Protein AF-A0A7J3S0D8-F1 (afdb_monomer)

pLDDT: mean 74.51, std 17.27, range [39.66, 93.75]

Foldseek 3Di:
DDPPDPVNLLVQLLVQLLVLCLVDCVLQVDWDFLVVSCVVCVVVLCVRNCVSDPPDDSSVSSVSSQVVCVVVVQKPFDFDPDDDPDGTTIIGGNSVCSVPDDPVVVVVVVVVVVD

Secondary structure (DSSP, 8-state):
-----HHHHHHHHHHHHHHHHHH-THHHHS-EEHHHHHHHHHHHHHHHHTTTSTTS-HHHHHHHHHHHHHHTTSEEEE---SS-TTPPPEEEE-HHHHTTSSHHHHHHHHHTT--

Sequence (115 aa):
MAYLGKYARISTAREIVWEILRREEGWATNPFTMREFFERHRRELEASLAPLNPGASIEGTVRGALQSLNKKGLVAIIRADGAVKYSRNMYQVESALIRYTYGRAMIEAQKLHLL

Radius of gyration: 15.2 Å; Cα contacts (8 Å, |Δi|>4): 107; chains: 1; bounding box: 31×49×35 Å

Solvent-accessible surface area (backbone atoms only — not comparable to full-atom values): 6792 Å² total; per-residue (Å²): 143,86,75,76,44,78,64,51,40,53,51,50,46,26,50,54,55,47,58,57,53,65,72,41,68,63,39,43,77,38,72,41,37,68,65,60,54,40,73,76,39,43,69,61,50,50,70,66,45,45,82,68,43,76,90,56,58,63,68,59,50,52,51,53,18,50,54,52,33,34,77,67,63,47,26,48,77,47,71,64,80,85,81,54,102,74,58,66,58,28,36,30,37,38,54,84,45,65,85,71,65,63,66,66,60,55,54,52,56,51,54,69,76,75,112

Mean predicted aligned error: 9.55 Å

Structure (mmCIF, N/CA/C/O backbone):
data_AF-A0A7J3S0D8-F1
#
_entry.id   AF-A0A7J3S0D8-F1
#
loop_
_atom_site.group_PDB
_atom_site.id
_atom_site.type_symbol
_atom_site.label_atom_id
_atom_site.label_alt_id
_atom_site.label_comp_id
_atom_site.label_asym_id
_atom_site.label_entity_id
_atom_site.label_seq_id
_atom_site.pdbx_PDB_ins_code
_atom_site.Cartn_x
_atom_site.Cartn_y
_atom_site.Cartn_z
_atom_site.occupancy
_atom_site.B_iso_or_equiv
_atom_site.auth_seq_id
_atom_site.auth_comp_id
_atom_site.auth_asym_id
_atom_site.auth_atom_id
_atom_site.pdbx_PDB_model_num
ATOM 1 N N . MET A 1 1 ? 14.002 -8.846 -21.896 1.00 43.38 1 MET A N 1
ATOM 2 C CA . MET A 1 1 ? 13.011 -9.083 -20.818 1.00 43.38 1 MET A CA 1
ATOM 3 C C . MET A 1 1 ? 12.384 -7.751 -20.388 1.00 43.38 1 MET A C 1
ATOM 5 O O . MET A 1 1 ? 12.798 -7.202 -19.381 1.00 43.38 1 MET A O 1
ATOM 9 N N . ALA A 1 2 ? 11.459 -7.158 -21.159 1.00 43.91 2 ALA A N 1
ATOM 10 C CA . ALA A 1 2 ? 10.991 -5.789 -20.862 1.00 43.91 2 ALA A CA 1
ATOM 11 C C . ALA A 1 2 ? 9.530 -5.512 -21.269 1.00 43.91 2 ALA A C 1
ATOM 13 O O . ALA A 1 2 ? 9.230 -4.488 -21.867 1.00 43.91 2 ALA A O 1
ATOM 14 N N . TYR A 1 3 ? 8.605 -6.412 -20.936 1.00 45.56 3 TYR A N 1
ATOM 15 C CA . TYR A 1 3 ? 7.167 -6.124 -21.000 1.00 45.56 3 TYR A CA 1
ATOM 16 C C . TYR A 1 3 ? 6.479 -6.553 -19.700 1.00 45.56 3 TYR A C 1
ATOM 18 O O . TYR A 1 3 ? 5.521 -7.316 -19.695 1.00 45.56 3 TYR A O 1
ATOM 26 N N . LEU A 1 4 ? 6.907 -5.989 -18.568 1.00 54.12 4 LEU A N 1
ATOM 27 C CA . LEU A 1 4 ? 5.918 -5.694 -17.531 1.00 54.12 4 LEU A CA 1
ATOM 28 C C . LEU A 1 4 ? 5.075 -4.542 -18.089 1.00 54.12 4 LEU A C 1
ATOM 30 O O . LEU A 1 4 ? 5.441 -3.367 -17.976 1.00 54.12 4 LEU A O 1
ATOM 34 N N . GLY A 1 5 ? 4.004 -4.901 -18.804 1.00 69.44 5 GLY A N 1
ATOM 35 C CA . GLY A 1 5 ? 3.041 -3.955 -19.360 1.00 69.44 5 GLY A CA 1
ATOM 36 C C . GLY A 1 5 ? 2.483 -3.025 -18.277 1.00 69.44 5 GLY A C 1
ATOM 37 O O . GLY A 1 5 ? 2.604 -3.294 -17.082 1.00 69.44 5 GLY A O 1
ATOM 38 N N . LYS A 1 6 ? 1.851 -1.916 -1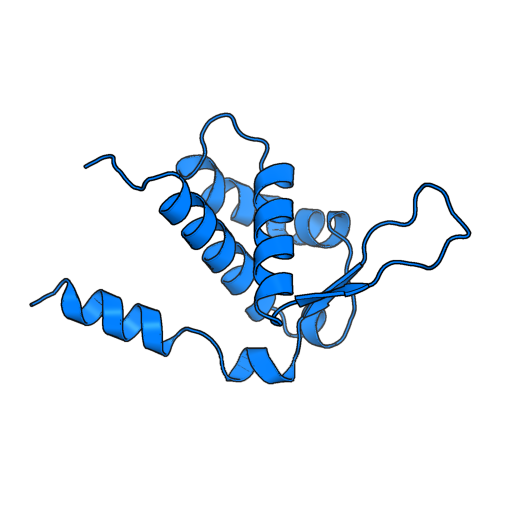8.681 1.00 68.44 6 LYS A N 1
ATOM 39 C CA . LYS A 1 6 ? 1.309 -0.884 -17.771 1.00 68.44 6 LYS A CA 1
ATOM 40 C C . LYS A 1 6 ? 0.514 -1.468 -16.590 1.00 68.44 6 LYS A C 1
ATOM 42 O O . LYS A 1 6 ? 0.664 -1.005 -15.464 1.00 68.44 6 LYS A O 1
ATOM 47 N N . TYR A 1 7 ? -0.282 -2.508 -16.839 1.00 70.31 7 TYR A N 1
ATOM 48 C CA . TYR A 1 7 ? -1.048 -3.216 -15.810 1.00 70.31 7 TYR A CA 1
ATOM 49 C C . TYR A 1 7 ? -0.167 -3.924 -14.785 1.00 70.31 7 TYR A C 1
ATOM 51 O O . TYR A 1 7 ? -0.405 -3.784 -13.590 1.00 70.31 7 TYR A O 1
ATOM 59 N N .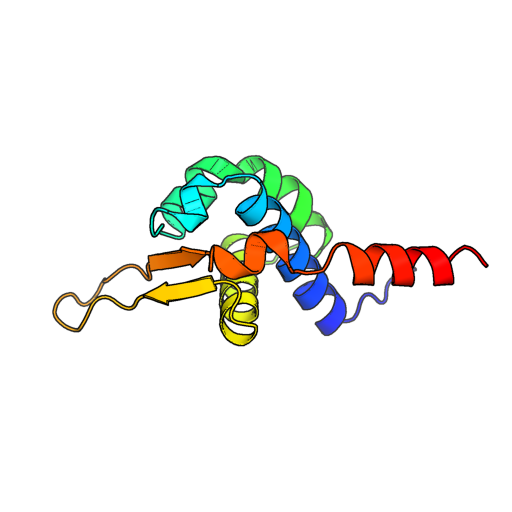 ALA A 1 8 ? 0.874 -4.620 -15.238 1.00 73.00 8 ALA A N 1
ATOM 60 C CA . ALA A 1 8 ? 1.770 -5.344 -14.354 1.00 73.00 8 ALA A CA 1
ATOM 61 C C . ALA A 1 8 ? 2.515 -4.385 -13.415 1.00 73.00 8 ALA A C 1
ATOM 63 O O . ALA A 1 8 ? 2.584 -4.650 -12.225 1.00 73.00 8 ALA A O 1
ATOM 64 N N . ARG A 1 9 ? 2.941 -3.206 -13.895 1.00 78.12 9 ARG A N 1
ATOM 65 C CA . ARG A 1 9 ? 3.562 -2.170 -13.042 1.00 78.12 9 ARG A CA 1
ATOM 66 C C . ARG A 1 9 ? 2.615 -1.646 -11.963 1.00 78.12 9 ARG A C 1
ATOM 68 O O . ARG A 1 9 ? 3.019 -1.496 -10.816 1.00 78.12 9 ARG A O 1
ATOM 75 N N . ILE A 1 10 ? 1.354 -1.385 -12.321 1.00 77.56 10 ILE A N 1
ATOM 76 C CA . ILE A 1 10 ? 0.329 -0.929 -11.367 1.00 77.56 10 ILE A CA 1
ATOM 77 C C . ILE A 1 10 ? 0.047 -2.017 -10.325 1.00 77.56 10 ILE A C 1
ATOM 79 O O . ILE A 1 10 ? -0.069 -1.714 -9.139 1.00 77.56 10 ILE A O 1
ATOM 83 N N . SER A 1 11 ? -0.045 -3.278 -10.754 1.00 80.75 11 SER A N 1
ATOM 84 C CA . SER A 1 11 ? -0.207 -4.419 -9.853 1.00 80.75 11 SER A CA 1
ATOM 85 C C . SER A 1 11 ? 0.990 -4.567 -8.919 1.00 80.75 11 SER A C 1
ATOM 87 O O . SER A 1 11 ? 0.788 -4.601 -7.715 1.00 80.75 11 SER A O 1
ATOM 89 N N . THR A 1 12 ? 2.223 -4.555 -9.427 1.00 83.56 12 THR A N 1
ATOM 90 C CA . THR A 1 12 ? 3.431 -4.674 -8.598 1.00 83.56 12 THR A CA 1
ATOM 91 C C . THR A 1 12 ? 3.565 -3.519 -7.606 1.00 83.56 12 THR A C 1
ATOM 93 O O . THR A 1 12 ? 3.852 -3.756 -6.438 1.00 83.56 12 THR A O 1
ATOM 96 N N . ALA A 1 13 ? 3.295 -2.277 -8.022 1.00 86.94 13 ALA A N 1
ATOM 97 C CA . ALA A 1 13 ? 3.309 -1.132 -7.112 1.00 86.94 13 ALA A CA 1
ATOM 98 C C . ALA A 1 13 ? 2.264 -1.269 -5.992 1.00 86.94 13 ALA A C 1
ATOM 100 O O . ALA A 1 13 ? 2.553 -0.947 -4.842 1.00 86.94 13 ALA A O 1
ATOM 101 N N . ARG A 1 14 ? 1.064 -1.778 -6.310 1.00 89.00 1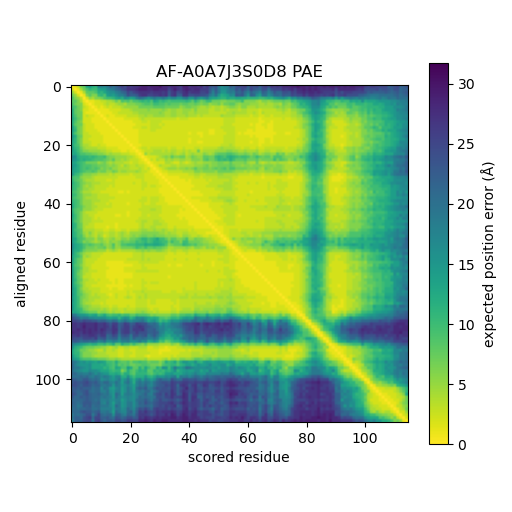4 ARG A N 1
ATOM 102 C CA . ARG A 1 14 ? 0.040 -2.098 -5.307 1.00 89.00 14 ARG A CA 1
ATOM 103 C C . ARG A 1 14 ? 0.547 -3.128 -4.303 1.00 89.00 14 ARG A C 1
ATOM 105 O O . ARG A 1 14 ? 0.393 -2.898 -3.108 1.00 89.00 14 ARG A O 1
ATOM 112 N N . GLU A 1 15 ? 1.122 -4.230 -4.783 1.00 85.25 15 GLU A N 1
ATOM 113 C CA . GLU A 1 15 ? 1.629 -5.290 -3.905 1.00 85.25 15 GLU A CA 1
ATOM 114 C C . GLU A 1 15 ? 2.734 -4.758 -2.985 1.00 85.25 15 GLU A C 1
ATOM 116 O O . GLU A 1 15 ? 2.659 -4.952 -1.782 1.00 85.25 15 GLU A O 1
ATOM 121 N N . ILE A 1 16 ? 3.703 -3.997 -3.503 1.00 88.38 16 ILE A N 1
ATOM 122 C CA . ILE A 1 16 ? 4.772 -3.405 -2.679 1.00 88.38 16 ILE A CA 1
ATOM 123 C C . ILE A 1 16 ? 4.202 -2.497 -1.587 1.00 88.38 16 ILE A C 1
ATOM 125 O O . ILE A 1 16 ? 4.588 -2.601 -0.427 1.00 88.38 16 ILE A O 1
ATOM 129 N N . VAL A 1 17 ? 3.272 -1.606 -1.942 1.00 89.94 17 VAL A N 1
ATOM 130 C CA . VAL A 1 17 ? 2.658 -0.700 -0.960 1.00 89.94 17 VAL A CA 1
ATOM 131 C C . VAL A 1 17 ? 1.878 -1.487 0.093 1.00 89.94 17 VAL A C 1
ATOM 133 O O . VAL A 1 17 ? 1.955 -1.156 1.273 1.00 89.94 17 VAL A O 1
ATOM 136 N N . TRP A 1 18 ? 1.175 -2.549 -0.303 1.00 88.69 18 TRP A N 1
ATOM 137 C CA . TRP A 1 18 ? 0.486 -3.434 0.635 1.00 88.69 18 TRP A CA 1
ATOM 138 C C . TRP A 1 18 ? 1.445 -4.148 1.584 1.00 88.69 18 TRP A C 1
ATOM 140 O O . TRP A 1 18 ? 1.206 -4.182 2.788 1.00 88.69 18 TRP A O 1
ATOM 150 N N . GLU A 1 19 ? 2.548 -4.672 1.055 1.00 86.38 19 GLU A N 1
ATOM 151 C CA . GLU A 1 19 ? 3.584 -5.351 1.828 1.00 86.38 19 GLU A CA 1
ATOM 152 C C . GLU A 1 19 ? 4.193 -4.447 2.901 1.00 86.38 19 GLU A C 1
ATOM 154 O O . GLU A 1 19 ? 4.460 -4.907 4.007 1.00 86.38 19 GLU A O 1
ATOM 159 N N . ILE A 1 20 ? 4.376 -3.162 2.605 1.00 89.44 20 ILE A N 1
ATOM 160 C CA . ILE A 1 20 ? 4.867 -2.189 3.583 1.00 89.44 20 ILE A CA 1
ATOM 161 C C . ILE A 1 20 ? 3.790 -1.909 4.639 1.00 89.44 20 ILE A C 1
ATOM 163 O O . ILE A 1 20 ? 4.062 -2.004 5.834 1.00 89.44 20 ILE A O 1
ATOM 167 N N . LEU A 1 21 ? 2.550 -1.635 4.216 1.00 88.44 21 LEU A N 1
ATOM 168 C CA . LEU A 1 21 ? 1.438 -1.347 5.128 1.00 88.44 21 LEU A CA 1
ATOM 169 C C . LEU A 1 21 ? 1.143 -2.504 6.089 1.00 88.44 21 LEU A C 1
ATOM 171 O O . LEU A 1 21 ? 0.885 -2.276 7.265 1.00 88.44 21 LEU A O 1
ATOM 175 N N . ARG A 1 22 ? 1.194 -3.755 5.624 1.00 82.38 22 ARG A N 1
ATOM 176 C CA . ARG A 1 22 ? 0.844 -4.915 6.459 1.00 82.38 22 ARG A CA 1
ATOM 177 C C . ARG A 1 22 ? 1.902 -5.273 7.506 1.00 82.38 22 ARG A C 1
ATOM 179 O O . ARG A 1 22 ? 1.598 -6.046 8.408 1.00 82.38 22 ARG A O 1
ATOM 186 N N . ARG A 1 23 ? 3.144 -4.794 7.362 1.00 83.19 23 ARG A N 1
ATOM 187 C CA . ARG A 1 23 ? 4.231 -5.065 8.325 1.00 83.19 23 ARG A CA 1
ATOM 188 C C . ARG A 1 23 ? 4.052 -4.292 9.626 1.00 83.19 23 ARG A C 1
ATOM 190 O O . ARG A 1 23 ? 4.546 -4.729 10.659 1.00 83.19 23 ARG A O 1
ATOM 197 N N . GLU A 1 24 ? 3.351 -3.165 9.575 1.00 81.31 24 GLU A N 1
ATOM 198 C CA . GLU A 1 24 ? 3.073 -2.334 10.738 1.00 81.31 24 GLU A CA 1
ATOM 199 C C . GLU A 1 24 ? 1.603 -2.470 11.147 1.00 81.31 24 GLU A C 1
ATOM 201 O O . GLU A 1 24 ? 0.708 -1.873 10.548 1.00 81.31 24 GLU A O 1
ATOM 206 N N . GLU A 1 25 ? 1.347 -3.205 12.233 1.00 70.12 25 GLU A N 1
ATOM 207 C CA . GLU A 1 25 ? -0.005 -3.355 12.799 1.00 70.12 25 GLU A CA 1
ATOM 208 C C . GLU A 1 25 ? -0.635 -2.009 13.212 1.00 70.12 25 GLU A C 1
ATOM 210 O O . GLU A 1 25 ? -1.859 -1.879 13.301 1.00 70.12 25 GLU A O 1
ATOM 215 N N . GLY A 1 26 ? 0.191 -0.975 13.414 1.00 79.25 26 GLY A N 1
ATOM 216 C CA . GLY A 1 26 ? -0.252 0.377 13.748 1.00 79.25 26 GLY A CA 1
ATOM 217 C C . GLY A 1 26 ? -1.203 0.991 12.715 1.00 79.25 26 GLY A C 1
ATOM 218 O O . GLY A 1 26 ? -2.113 1.724 13.099 1.00 79.25 26 GLY A O 1
ATOM 219 N N . TRP A 1 27 ? -1.063 0.651 11.428 1.00 83.50 27 TRP A N 1
ATOM 220 C CA . TRP A 1 27 ? -1.943 1.161 10.363 1.00 83.50 27 TRP A CA 1
ATOM 221 C C . TRP A 1 27 ? -3.331 0.509 10.345 1.00 83.50 27 TRP A C 1
ATOM 223 O O . TRP A 1 27 ? -4.275 1.054 9.770 1.00 83.50 27 TRP A O 1
ATOM 233 N N . ALA A 1 28 ? -3.453 -0.667 10.962 1.00 76.50 28 ALA A N 1
ATOM 234 C CA . ALA A 1 28 ? -4.709 -1.397 11.114 1.00 76.50 28 ALA A CA 1
ATOM 235 C C . ALA A 1 28 ? -5.593 -0.791 12.211 1.00 76.50 28 ALA A C 1
ATOM 237 O O . ALA A 1 28 ? -6.817 -0.901 12.186 1.00 76.50 28 ALA A O 1
ATOM 238 N N . THR A 1 29 ? -4.943 -0.182 13.201 1.00 78.25 29 THR A N 1
ATOM 239 C CA . THR A 1 29 ? -5.579 0.367 14.399 1.00 78.25 29 THR A CA 1
ATOM 240 C C . THR A 1 29 ? -5.774 1.876 14.312 1.00 78.25 29 THR A C 1
ATOM 242 O O . THR A 1 29 ? -6.724 2.388 14.895 1.00 78.25 29 THR A O 1
ATOM 245 N N . ASN A 1 30 ? -4.932 2.584 13.552 1.00 83.81 30 ASN A N 1
ATOM 246 C CA . ASN A 1 30 ? -4.989 4.034 13.415 1.00 83.81 30 ASN A CA 1
ATOM 247 C C . ASN A 1 30 ? -5.048 4.450 11.939 1.00 83.81 30 ASN A C 1
ATOM 249 O O . ASN A 1 30 ? -4.182 4.047 11.155 1.00 83.81 30 ASN A O 1
ATOM 253 N N . PRO A 1 31 ? -6.017 5.298 11.552 1.00 87.31 31 PRO A N 1
ATOM 254 C CA . PRO A 1 31 ? -5.997 5.943 10.252 1.00 87.31 31 PRO A CA 1
ATOM 255 C C . PRO A 1 31 ? -4.746 6.809 10.070 1.00 87.31 31 PRO A C 1
ATOM 257 O O . PRO A 1 31 ? -4.250 7.418 11.015 1.00 87.31 31 PRO A O 1
ATOM 260 N N . PHE A 1 32 ? -4.270 6.909 8.835 1.00 89.25 32 PHE A N 1
ATOM 261 C CA . PHE A 1 32 ? -3.049 7.618 8.478 1.00 89.25 32 PHE A CA 1
ATOM 262 C C . PHE A 1 32 ? -3.209 8.467 7.228 1.00 89.25 32 PHE A C 1
ATOM 264 O O . PHE A 1 32 ? -4.083 8.252 6.394 1.00 89.25 32 PHE A O 1
ATOM 271 N N . THR A 1 33 ? -2.330 9.441 7.061 1.00 90.06 33 THR A N 1
ATOM 272 C CA . THR A 1 33 ? -2.249 10.285 5.871 1.00 90.06 33 THR A CA 1
ATOM 273 C C . THR A 1 33 ? -1.134 9.818 4.939 1.00 90.06 33 THR A C 1
ATOM 275 O O . THR A 1 33 ? -0.147 9.221 5.367 1.00 90.06 33 THR A O 1
ATOM 278 N N . MET A 1 34 ? -1.221 10.182 3.651 1.00 88.50 34 MET A N 1
ATOM 279 C CA . MET A 1 34 ? -0.109 9.992 2.699 1.00 88.50 34 MET A CA 1
ATOM 280 C C . MET A 1 34 ? 1.218 10.521 3.250 1.00 88.50 34 MET A C 1
ATOM 282 O O . MET A 1 34 ? 2.255 9.899 3.056 1.00 88.50 34 MET A O 1
ATOM 286 N N . ARG A 1 35 ? 1.181 11.684 3.915 1.00 88.94 35 ARG A N 1
ATOM 287 C CA . ARG A 1 35 ? 2.378 12.336 4.449 1.00 88.94 35 ARG A CA 1
ATOM 288 C C . ARG A 1 35 ? 3.049 11.460 5.498 1.00 88.94 35 ARG A C 1
ATOM 290 O O . ARG A 1 35 ? 4.245 11.249 5.393 1.00 88.94 35 ARG A O 1
ATOM 297 N N . GLU A 1 36 ? 2.287 10.948 6.461 1.00 90.56 36 GLU A N 1
ATOM 298 C CA . GLU A 1 36 ? 2.815 10.080 7.524 1.00 90.56 36 GLU A CA 1
ATOM 299 C C . GLU A 1 36 ? 3.371 8.775 6.956 1.00 90.56 36 GLU A C 1
ATOM 301 O O . GLU A 1 36 ? 4.449 8.342 7.355 1.00 90.56 36 GLU A O 1
ATOM 306 N N . PHE A 1 37 ? 2.682 8.187 5.974 1.00 91.19 37 PHE A N 1
ATOM 307 C CA . PHE A 1 37 ? 3.171 6.988 5.298 1.00 91.19 37 PHE A CA 1
ATOM 308 C C . PHE A 1 37 ? 4.510 7.239 4.591 1.00 91.19 37 PHE A C 1
ATOM 310 O O . PHE A 1 37 ? 5.457 6.469 4.746 1.00 91.19 37 PHE A O 1
ATOM 317 N N . PHE A 1 38 ? 4.624 8.353 3.862 1.00 90.44 38 PHE A N 1
ATOM 318 C CA . PHE A 1 38 ? 5.881 8.747 3.232 1.00 90.44 38 PHE A CA 1
ATOM 319 C C . PHE A 1 38 ? 6.961 9.067 4.260 1.00 90.44 38 PHE A C 1
ATOM 321 O O . PHE A 1 38 ? 8.081 8.608 4.103 1.00 90.44 38 PHE A O 1
ATOM 328 N N . GLU A 1 39 ? 6.656 9.814 5.313 1.00 91.69 39 GLU A N 1
ATOM 329 C CA . GLU A 1 39 ? 7.627 10.184 6.344 1.00 91.69 39 GLU A CA 1
ATOM 330 C C . GLU A 1 39 ? 8.289 8.953 6.977 1.00 91.69 39 GLU A C 1
ATOM 332 O O . GLU A 1 39 ? 9.504 8.948 7.174 1.00 91.69 39 GLU A O 1
ATOM 337 N N . ARG A 1 40 ? 7.523 7.876 7.188 1.00 91.44 40 ARG A N 1
ATOM 338 C CA . ARG A 1 40 ? 8.043 6.613 7.728 1.00 91.44 40 ARG A CA 1
ATOM 339 C C . ARG A 1 40 ? 8.752 5.738 6.694 1.00 91.44 40 ARG A C 1
ATOM 341 O O . ARG A 1 40 ? 9.804 5.182 6.993 1.00 91.44 40 ARG A O 1
ATOM 348 N N . HIS A 1 41 ? 8.216 5.632 5.477 1.00 93.75 41 HIS A N 1
ATOM 349 C CA . HIS A 1 41 ? 8.657 4.623 4.501 1.00 93.75 41 HIS A CA 1
ATOM 350 C C . HIS A 1 41 ? 9.331 5.185 3.250 1.00 93.75 41 HIS A C 1
ATOM 352 O O . HIS A 1 41 ? 9.566 4.443 2.297 1.00 93.75 41 HIS A O 1
ATOM 358 N N . ARG A 1 42 ? 9.671 6.479 3.219 1.00 90.75 42 ARG A N 1
ATOM 359 C CA . ARG A 1 42 ? 10.196 7.158 2.022 1.00 90.75 42 ARG A CA 1
ATOM 360 C C . ARG A 1 42 ? 11.320 6.392 1.338 1.00 90.75 42 ARG A C 1
ATOM 362 O O . ARG A 1 42 ? 11.237 6.151 0.140 1.00 90.75 42 ARG A O 1
ATOM 369 N N . ARG A 1 43 ? 12.347 6.003 2.100 1.00 91.06 43 ARG A N 1
ATOM 370 C CA . ARG A 1 43 ? 13.536 5.325 1.560 1.00 91.06 43 ARG A CA 1
ATOM 371 C C . ARG A 1 43 ? 13.196 3.963 0.954 1.00 91.06 43 ARG A C 1
ATOM 373 O O . ARG A 1 43 ? 13.696 3.631 -0.114 1.00 91.06 43 ARG A O 1
ATOM 380 N N . GLU A 1 44 ? 12.331 3.191 1.610 1.00 91.56 44 GLU A N 1
ATOM 381 C CA . GLU A 1 44 ? 11.910 1.870 1.128 1.00 91.56 44 GLU A CA 1
ATOM 382 C C . GLU A 1 44 ? 11.011 1.981 -0.113 1.00 91.56 44 GLU A C 1
ATOM 384 O O . GLU A 1 44 ? 11.190 1.237 -1.081 1.00 91.56 44 GLU A O 1
ATOM 389 N N . LEU A 1 45 ? 10.091 2.952 -0.119 1.00 90.44 45 LEU A N 1
ATOM 390 C CA . LEU A 1 45 ? 9.237 3.266 -1.264 1.00 90.44 45 LEU A CA 1
ATOM 391 C C . LEU A 1 45 ? 10.067 3.724 -2.468 1.00 90.44 45 LEU A C 1
ATOM 393 O O . LEU A 1 45 ? 9.830 3.257 -3.578 1.00 90.44 45 LEU A O 1
ATOM 397 N N . GLU A 1 46 ? 11.050 4.601 -2.258 1.00 90.19 46 GLU A N 1
ATOM 398 C CA . GLU A 1 46 ? 11.979 5.056 -3.297 1.00 90.19 46 GLU A CA 1
ATOM 399 C C . GLU A 1 46 ? 12.771 3.886 -3.886 1.00 90.19 46 GLU A C 1
ATOM 401 O O . GLU A 1 46 ? 12.747 3.693 -5.102 1.00 90.19 46 GLU A O 1
ATOM 406 N N . ALA A 1 47 ? 13.387 3.052 -3.045 1.00 88.38 47 ALA A N 1
ATOM 407 C CA . ALA A 1 47 ? 14.162 1.899 -3.501 1.00 88.38 47 ALA A CA 1
ATOM 408 C C . ALA A 1 47 ? 13.314 0.872 -4.275 1.00 88.38 47 ALA A C 1
ATOM 410 O O . ALA A 1 47 ? 13.767 0.325 -5.280 1.00 88.38 47 ALA A O 1
ATOM 411 N N . SER A 1 48 ? 12.078 0.626 -3.832 1.00 86.69 48 SER A N 1
ATOM 412 C CA . SER A 1 48 ? 11.228 -0.437 -4.387 1.00 86.69 48 SER A CA 1
ATOM 413 C C . SER A 1 48 ? 10.417 0.006 -5.609 1.00 86.69 48 SER A C 1
ATOM 415 O O . SER A 1 48 ? 10.155 -0.798 -6.503 1.00 86.69 48 SER A O 1
ATOM 417 N N . LEU A 1 49 ? 9.996 1.276 -5.666 1.00 87.06 49 LEU A N 1
ATOM 418 C CA . LEU A 1 49 ? 9.108 1.784 -6.720 1.00 87.06 49 LEU A CA 1
ATOM 419 C C . LEU A 1 49 ? 9.852 2.501 -7.851 1.00 87.06 49 LEU A C 1
ATOM 421 O O . LEU A 1 49 ? 9.360 2.481 -8.982 1.00 87.06 49 LEU A O 1
ATOM 425 N N . ALA A 1 50 ? 11.025 3.097 -7.598 1.00 84.69 50 ALA A N 1
ATOM 426 C CA . ALA A 1 50 ? 11.794 3.780 -8.644 1.00 84.69 50 ALA A CA 1
ATOM 427 C C . ALA A 1 50 ? 12.136 2.876 -9.851 1.00 84.69 50 ALA A C 1
ATOM 429 O O . ALA A 1 50 ? 11.975 3.341 -10.982 1.00 84.69 50 ALA A O 1
ATOM 430 N N . PRO A 1 51 ? 12.506 1.586 -9.677 1.00 83.69 51 PRO A N 1
ATOM 431 C CA . PRO A 1 51 ? 12.766 0.692 -10.809 1.00 83.69 51 PRO A CA 1
ATOM 432 C C . PRO A 1 51 ? 11.520 0.373 -11.647 1.00 83.69 51 PRO A C 1
ATOM 434 O O . PRO A 1 51 ? 11.629 0.061 -12.832 1.00 83.69 51 PRO A O 1
ATOM 437 N N . LEU A 1 52 ? 10.324 0.435 -11.050 1.00 77.88 52 LEU A N 1
ATOM 438 C CA . LEU A 1 52 ? 9.074 0.059 -11.717 1.00 77.88 52 LEU A CA 1
ATOM 439 C C . LEU A 1 52 ? 8.541 1.151 -12.638 1.00 77.88 52 LEU A C 1
ATOM 441 O O . LEU A 1 52 ? 7.851 0.848 -13.614 1.00 77.88 52 LEU A O 1
ATOM 445 N N . ASN A 1 53 ? 8.805 2.415 -12.311 1.00 75.56 53 ASN A N 1
ATOM 446 C CA . ASN A 1 53 ? 8.268 3.543 -13.058 1.00 75.56 53 ASN A CA 1
ATOM 447 C C . ASN A 1 53 ? 9.275 4.705 -13.125 1.00 75.56 53 ASN A C 1
ATOM 449 O O . ASN A 1 53 ? 9.061 5.749 -12.500 1.00 75.56 53 ASN A O 1
ATOM 453 N N . PRO A 1 54 ? 10.386 4.532 -13.868 1.00 73.38 54 PRO A N 1
ATOM 454 C CA . PRO A 1 54 ? 11.406 5.564 -13.998 1.00 73.38 54 PRO A CA 1
ATOM 455 C C . PRO A 1 54 ? 10.799 6.845 -14.590 1.00 73.38 54 PRO A C 1
ATOM 457 O O . PRO A 1 54 ? 10.166 6.816 -15.644 1.00 73.38 54 PRO A O 1
ATOM 460 N N . GLY A 1 55 ? 10.963 7.966 -13.883 1.00 75.50 55 GLY A N 1
ATOM 461 C CA . GLY A 1 55 ? 10.445 9.285 -14.273 1.00 75.50 55 GLY A CA 1
ATOM 462 C C . GLY A 1 55 ? 9.034 9.622 -13.771 1.00 75.50 55 GLY A C 1
ATOM 463 O O . GLY A 1 55 ? 8.611 10.769 -13.892 1.00 75.50 55 GLY A O 1
ATOM 464 N N . ALA A 1 56 ? 8.305 8.675 -13.173 1.00 78.75 56 ALA A N 1
ATOM 465 C CA . AL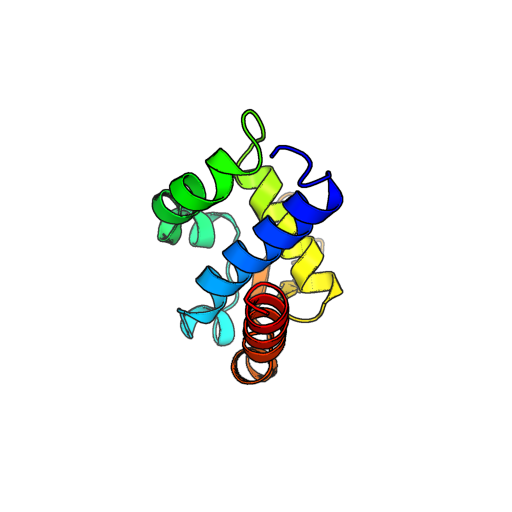A A 1 56 ? 7.028 8.972 -12.531 1.00 78.75 56 ALA A CA 1
ATOM 466 C C . ALA A 1 56 ? 7.223 9.458 -11.088 1.00 78.75 56 ALA A C 1
ATOM 468 O O . ALA A 1 56 ? 8.122 9.011 -10.376 1.00 78.75 56 ALA A O 1
ATOM 469 N N . SER A 1 57 ? 6.325 10.328 -10.619 1.00 89.19 57 SER A N 1
ATOM 470 C CA . SER A 1 57 ? 6.277 10.686 -9.199 1.00 89.19 57 SER A CA 1
ATOM 471 C C . SER A 1 57 ? 5.969 9.446 -8.353 1.00 89.19 57 SER A C 1
ATOM 473 O O . SER A 1 57 ? 4.961 8.760 -8.566 1.00 89.19 57 SER A O 1
ATOM 475 N N . ILE A 1 58 ? 6.823 9.174 -7.363 1.00 88.69 58 ILE A N 1
ATOM 476 C CA . ILE A 1 58 ? 6.616 8.091 -6.393 1.00 88.69 58 ILE A CA 1
ATOM 477 C C . ILE A 1 58 ? 5.335 8.350 -5.602 1.00 88.69 58 ILE A C 1
ATOM 479 O O . ILE A 1 58 ? 4.549 7.429 -5.403 1.00 88.69 58 ILE A O 1
ATOM 483 N N . GLU A 1 59 ? 5.053 9.606 -5.245 1.00 89.75 59 GLU A N 1
ATOM 484 C CA . GLU A 1 59 ? 3.795 9.977 -4.590 1.00 89.75 59 GLU A CA 1
ATOM 485 C C . GLU A 1 59 ? 2.581 9.621 -5.454 1.00 89.75 59 GLU A C 1
ATOM 487 O O . GLU A 1 59 ? 1.615 9.038 -4.961 1.00 89.75 59 GLU A O 1
ATOM 492 N N . GLY A 1 60 ? 2.649 9.899 -6.760 1.00 88.00 60 GLY A N 1
ATOM 493 C CA . GLY A 1 60 ? 1.605 9.506 -7.707 1.00 88.00 60 GLY A CA 1
ATOM 494 C C . GLY A 1 60 ? 1.430 7.987 -7.789 1.00 88.00 60 GLY A C 1
ATOM 495 O O . GLY A 1 60 ? 0.303 7.491 -7.801 1.00 88.00 60 GLY A O 1
ATOM 496 N N . THR A 1 61 ? 2.539 7.246 -7.776 1.00 89.81 61 THR A N 1
ATOM 497 C CA . THR A 1 61 ? 2.541 5.775 -7.807 1.00 89.81 61 THR A CA 1
ATOM 498 C C . THR A 1 61 ? 1.914 5.186 -6.541 1.00 89.81 61 THR A C 1
ATOM 500 O O . THR A 1 61 ? 1.018 4.347 -6.637 1.00 89.81 61 THR A O 1
ATOM 503 N N . VAL A 1 62 ? 2.302 5.674 -5.360 1.00 91.81 62 VAL A N 1
ATOM 504 C CA . VAL A 1 62 ? 1.740 5.245 -4.069 1.00 91.81 62 VAL A CA 1
ATOM 505 C C . VAL A 1 62 ? 0.261 5.607 -3.961 1.00 91.81 62 VAL A C 1
ATOM 507 O O . VAL A 1 62 ? -0.550 4.789 -3.533 1.00 91.81 62 VAL A O 1
ATOM 510 N N . ARG A 1 63 ? -0.133 6.801 -4.414 1.00 91.38 63 ARG A N 1
ATOM 511 C CA . ARG A 1 63 ? -1.542 7.212 -4.453 1.00 91.38 63 ARG A CA 1
ATOM 512 C C . ARG A 1 63 ? -2.374 6.280 -5.336 1.00 91.38 63 ARG A C 1
ATOM 514 O O . ARG A 1 63 ? -3.451 5.852 -4.927 1.00 91.38 63 ARG A O 1
ATOM 521 N N . GLY A 1 64 ? -1.875 5.941 -6.525 1.00 88.94 64 GLY A N 1
ATOM 522 C CA . GLY A 1 64 ? -2.522 4.976 -7.415 1.00 88.94 64 GLY A CA 1
ATOM 523 C C . GLY A 1 64 ? -2.620 3.579 -6.794 1.00 88.94 64 GLY A C 1
ATOM 524 O O . GLY A 1 64 ? -3.661 2.928 -6.899 1.00 88.94 64 GLY A O 1
ATOM 525 N N . ALA A 1 65 ? -1.575 3.144 -6.088 1.00 89.88 65 ALA A N 1
ATOM 526 C CA . ALA A 1 65 ? -1.568 1.892 -5.339 1.00 89.88 65 ALA A CA 1
ATOM 527 C C . ALA A 1 65 ? -2.634 1.879 -4.231 1.00 89.88 65 ALA A C 1
ATOM 529 O O . ALA A 1 65 ? -3.445 0.958 -4.198 1.00 89.88 65 ALA A O 1
ATOM 530 N N . LEU A 1 66 ? -2.720 2.918 -3.397 1.00 90.06 66 LEU A N 1
ATOM 531 C CA . LEU A 1 66 ? -3.727 3.030 -2.331 1.00 90.06 66 LEU A CA 1
ATOM 532 C C . LEU A 1 66 ? -5.159 3.074 -2.871 1.00 90.06 66 LEU A C 1
ATOM 534 O O . LEU A 1 66 ? -6.044 2.416 -2.333 1.00 90.06 66 LEU A O 1
ATOM 538 N N . GLN A 1 67 ? -5.397 3.780 -3.980 1.00 89.38 67 GLN A N 1
ATOM 539 C CA . GLN A 1 67 ? -6.694 3.734 -4.665 1.00 89.38 67 GLN A CA 1
ATOM 540 C C . GLN A 1 67 ? -7.030 2.319 -5.157 1.00 89.38 67 GLN A C 1
ATOM 542 O O . GLN A 1 67 ? -8.185 1.897 -5.097 1.00 89.38 67 GLN A O 1
ATOM 547 N N . SER A 1 68 ? -6.029 1.583 -5.645 1.00 87.44 68 SER A N 1
ATOM 548 C CA . SER A 1 68 ? -6.175 0.189 -6.066 1.00 87.44 68 SER A CA 1
ATOM 549 C C . SER A 1 68 ? -6.470 -0.736 -4.878 1.00 87.44 68 SER A C 1
ATOM 551 O O . SER A 1 68 ? -7.348 -1.588 -4.985 1.00 87.44 68 SER A O 1
ATOM 553 N N . LEU A 1 69 ? -5.810 -0.531 -3.732 1.00 86.56 69 LEU A N 1
ATOM 554 C CA . LEU A 1 69 ? -6.076 -1.253 -2.480 1.00 86.56 69 LEU A CA 1
ATOM 555 C C . LEU A 1 69 ? -7.481 -0.974 -1.943 1.00 86.56 69 LEU A C 1
ATOM 557 O O . LEU A 1 69 ? -8.170 -1.907 -1.543 1.00 86.56 69 LEU A O 1
ATOM 561 N N . ASN A 1 70 ? -7.951 0.270 -2.033 1.00 87.81 70 ASN A N 1
ATOM 562 C CA . ASN A 1 70 ? -9.319 0.628 -1.667 1.00 87.81 70 ASN A CA 1
ATOM 563 C C . ASN A 1 70 ? -10.368 -0.048 -2.548 1.00 87.81 70 ASN A C 1
ATOM 565 O O . ASN A 1 70 ? -11.342 -0.592 -2.044 1.00 87.81 70 ASN A O 1
ATOM 569 N N . LYS A 1 71 ? -10.133 -0.138 -3.862 1.00 83.50 71 LYS A N 1
ATOM 570 C CA . LYS A 1 71 ? -10.995 -0.938 -4.754 1.00 83.50 71 LYS A CA 1
ATOM 571 C C . LYS A 1 71 ? -10.996 -2.434 -4.414 1.00 83.50 71 LYS A C 1
ATOM 573 O O . LYS A 1 71 ? -11.913 -3.140 -4.817 1.00 83.50 71 LYS A O 1
ATOM 578 N N . LYS A 1 72 ? -9.958 -2.924 -3.732 1.00 81.94 72 LYS A N 1
ATOM 579 C CA . LYS A 1 72 ? -9.837 -4.309 -3.255 1.00 81.94 72 LYS A CA 1
ATOM 580 C C . LYS A 1 72 ? -10.336 -4.497 -1.820 1.00 81.94 72 LYS A C 1
ATOM 582 O O . LYS A 1 72 ? -10.287 -5.618 -1.333 1.00 81.94 72 LYS A O 1
ATOM 587 N N . GLY A 1 73 ? -10.805 -3.431 -1.170 1.00 81.12 73 GLY A N 1
ATOM 588 C CA . GLY A 1 73 ? -11.261 -3.461 0.216 1.00 81.12 73 GLY A CA 1
ATOM 589 C C . GLY A 1 73 ? -10.142 -3.640 1.239 1.00 81.12 73 GLY A C 1
ATOM 590 O O . GLY A 1 73 ? -10.444 -3.942 2.375 1.00 81.12 73 GLY A O 1
ATOM 591 N N . LEU A 1 74 ? -8.865 -3.485 0.868 1.00 84.19 74 LEU A N 1
ATOM 592 C CA . LEU A 1 74 ? -7.729 -3.665 1.789 1.00 84.19 74 LEU A CA 1
ATOM 593 C C . LEU A 1 74 ? -7.402 -2.408 2.596 1.00 84.19 74 LEU A C 1
ATOM 595 O O . LEU A 1 74 ? -6.800 -2.476 3.665 1.00 84.19 74 LEU A O 1
ATOM 599 N N . VAL A 1 75 ? -7.777 -1.255 2.053 1.00 86.69 75 VAL A N 1
ATOM 600 C CA . VAL A 1 75 ? -7.576 0.051 2.670 1.00 86.69 75 VAL A CA 1
ATOM 601 C C . VAL A 1 75 ? -8.847 0.856 2.475 1.00 86.69 75 VAL A C 1
ATOM 603 O O . VAL A 1 75 ? -9.237 1.070 1.335 1.00 86.69 75 VAL A O 1
ATOM 606 N N . ALA A 1 76 ? -9.464 1.356 3.534 1.00 86.00 76 ALA A N 1
ATOM 607 C CA . ALA A 1 76 ? -10.553 2.315 3.423 1.00 86.00 76 ALA A CA 1
ATOM 608 C C . ALA A 1 76 ? -10.002 3.734 3.232 1.00 86.00 76 ALA A C 1
ATOM 610 O O . ALA A 1 76 ? -9.067 4.146 3.921 1.00 86.00 76 ALA A O 1
ATOM 611 N N . ILE A 1 77 ? -10.589 4.500 2.308 1.00 86.94 77 ILE A N 1
ATOM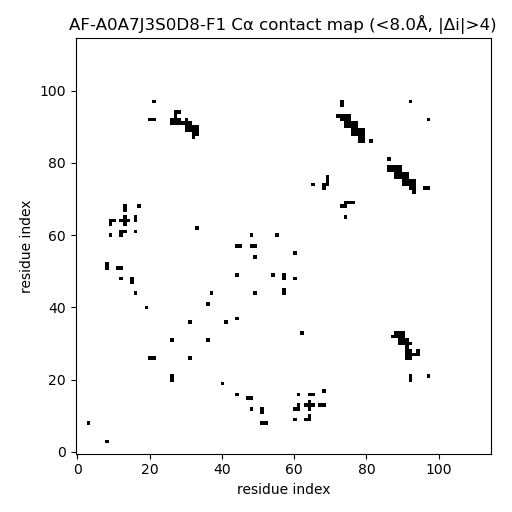 612 C CA . ILE A 1 77 ? -10.328 5.941 2.183 1.00 86.94 77 ILE A CA 1
ATOM 613 C C . ILE A 1 77 ? -11.387 6.697 2.978 1.00 86.94 77 ILE A C 1
ATOM 615 O O . ILE A 1 77 ? -12.545 6.780 2.567 1.00 86.94 77 ILE A O 1
ATOM 619 N N . ILE A 1 78 ? -10.963 7.307 4.077 1.00 84.38 78 ILE A N 1
ATOM 620 C CA . ILE A 1 78 ? -11.797 8.156 4.917 1.00 84.38 78 ILE A CA 1
ATOM 621 C C . ILE A 1 78 ? -11.663 9.584 4.391 1.00 84.38 78 ILE A C 1
ATOM 623 O O . ILE A 1 78 ? -10.604 10.217 4.466 1.00 84.38 78 ILE A O 1
ATOM 627 N N . ARG A 1 79 ? -12.750 10.086 3.805 1.00 75.50 79 ARG A N 1
ATOM 628 C CA . ARG A 1 79 ? -12.861 11.486 3.397 1.00 75.50 79 ARG A CA 1
ATOM 629 C C . ARG A 1 79 ? -13.377 12.266 4.594 1.00 75.50 79 ARG A C 1
ATOM 631 O O . ARG A 1 79 ? -14.443 11.951 5.105 1.00 75.50 79 ARG A O 1
ATOM 638 N N . ALA A 1 80 ? -12.631 13.266 5.043 1.00 62.34 80 ALA A N 1
ATOM 639 C CA . ALA A 1 80 ? -13.159 14.197 6.031 1.00 62.34 80 ALA A CA 1
ATOM 640 C C . ALA A 1 80 ? -14.252 15.040 5.358 1.00 62.34 80 ALA A C 1
ATOM 642 O O . ALA A 1 80 ? -13.980 15.700 4.347 1.00 62.34 80 ALA A O 1
ATOM 643 N N . ASP A 1 81 ? -15.470 14.974 5.898 1.00 54.75 81 ASP A N 1
ATOM 644 C CA . ASP A 1 81 ? -16.646 15.661 5.373 1.00 54.75 81 ASP A CA 1
ATOM 645 C C . ASP A 1 81 ? -16.410 17.174 5.259 1.00 54.75 81 ASP A C 1
ATOM 647 O O . ASP A 1 81 ? -16.260 17.892 6.245 1.00 54.75 81 ASP A O 1
ATOM 651 N N . GLY A 1 82 ? -16.362 17.638 4.008 1.00 48.94 82 GLY A N 1
ATOM 652 C CA . GLY A 1 82 ? -16.968 18.873 3.498 1.00 48.94 82 GLY A CA 1
ATOM 653 C C . GLY A 1 82 ? -16.522 20.255 3.992 1.00 48.94 82 GLY A C 1
ATOM 654 O O . GLY A 1 82 ? -16.629 21.200 3.216 1.00 48.94 82 GLY A O 1
ATOM 655 N N . ALA A 1 83 ? -16.028 20.438 5.217 1.00 40.91 83 ALA A N 1
ATOM 656 C CA . ALA A 1 83 ? -15.868 21.784 5.786 1.00 40.91 83 ALA A CA 1
ATOM 657 C C . ALA A 1 83 ? -14.521 22.454 5.466 1.00 40.91 83 ALA A C 1
ATOM 659 O O . ALA A 1 83 ? -14.389 23.672 5.566 1.00 40.91 83 ALA A O 1
ATOM 660 N N . VAL A 1 84 ? -13.510 21.686 5.051 1.00 41.25 84 VAL A N 1
ATOM 661 C CA . VAL A 1 84 ? -12.169 22.217 4.777 1.00 41.25 84 VAL A CA 1
ATOM 662 C C . VAL A 1 84 ? -11.760 21.829 3.363 1.00 41.25 84 VAL A C 1
ATOM 664 O O . VAL A 1 84 ? -11.520 20.659 3.078 1.00 41.25 84 VAL A O 1
ATOM 667 N N . LYS A 1 85 ? -11.610 22.831 2.485 1.00 39.66 85 LYS A N 1
ATOM 668 C CA . LYS A 1 85 ? -11.143 22.743 1.079 1.00 39.66 85 LYS A CA 1
ATOM 669 C C . LYS A 1 85 ? -9.800 22.003 0.869 1.00 39.66 85 LYS A C 1
ATOM 671 O O . LYS A 1 85 ? -9.365 21.847 -0.266 1.00 39.66 85 LYS A O 1
ATOM 676 N N . TYR A 1 86 ? -9.163 21.544 1.946 1.00 41.25 86 TYR A N 1
ATOM 677 C CA . TYR A 1 86 ? -7.873 20.858 1.992 1.00 41.25 86 TYR A CA 1
ATOM 678 C C . TYR A 1 86 ? -7.886 19.622 2.905 1.00 41.25 86 TYR A C 1
ATOM 680 O O . TYR A 1 86 ? -6.845 19.277 3.472 1.00 41.25 86 TYR A O 1
ATOM 688 N N . SER A 1 87 ? -9.037 18.972 3.115 1.00 47.91 87 SER A N 1
ATOM 689 C CA . SER A 1 87 ? -9.060 17.773 3.954 1.00 47.91 87 SER A CA 1
ATOM 690 C C . SER A 1 87 ? -8.158 16.693 3.332 1.00 47.91 87 SER A C 1
ATOM 692 O O . SER A 1 87 ? -8.304 16.292 2.175 1.00 47.91 87 SER A O 1
ATOM 694 N N . ARG A 1 88 ? -7.105 16.306 4.064 1.00 67.44 88 ARG A N 1
ATOM 695 C CA . ARG A 1 88 ? -6.170 15.265 3.624 1.00 67.44 88 ARG A CA 1
ATOM 696 C C . ARG A 1 88 ? -6.932 13.947 3.663 1.00 67.44 88 ARG A C 1
ATOM 698 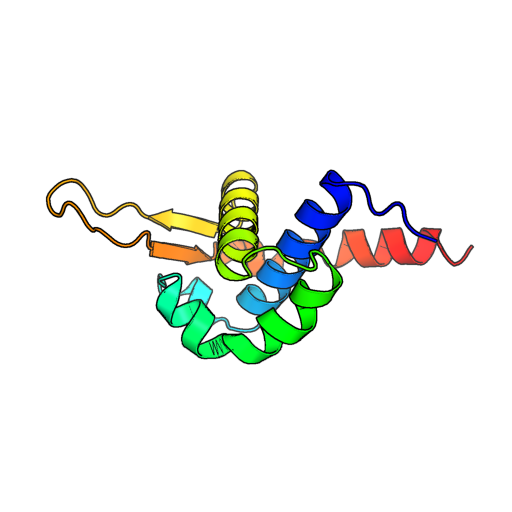O O . ARG A 1 88 ? -7.469 13.608 4.711 1.00 67.44 88 ARG A O 1
ATOM 705 N N . ASN A 1 89 ? -6.961 13.209 2.550 1.00 78.50 89 ASN A N 1
ATOM 706 C CA . ASN A 1 89 ? -7.464 11.835 2.565 1.00 78.50 89 ASN A CA 1
ATOM 707 C C . ASN A 1 89 ? -6.741 11.070 3.677 1.00 78.50 89 ASN A C 1
ATOM 709 O O . ASN A 1 89 ? -5.503 11.031 3.691 1.00 78.50 89 ASN A O 1
ATOM 713 N N . MET A 1 90 ? -7.521 10.487 4.580 1.00 86.88 90 MET A N 1
ATOM 714 C CA . MET A 1 90 ? -7.025 9.522 5.543 1.00 86.88 90 MET A CA 1
ATOM 715 C C . MET A 1 90 ? -7.268 8.121 4.987 1.00 86.88 90 MET A C 1
ATOM 717 O O . MET A 1 90 ? -8.207 7.883 4.226 1.00 86.88 90 MET A O 1
ATOM 721 N N . TYR A 1 91 ? -6.387 7.205 5.339 1.00 87.88 91 TYR A N 1
ATOM 722 C CA . TYR A 1 91 ? -6.386 5.822 4.907 1.00 87.88 91 TYR A CA 1
ATOM 723 C C . TYR A 1 91 ? -6.396 4.958 6.154 1.00 87.88 91 TYR A C 1
ATOM 725 O O . TYR A 1 91 ? -5.700 5.265 7.114 1.00 87.88 91 TYR A O 1
ATOM 733 N N . GLN A 1 92 ? -7.167 3.885 6.151 1.00 88.06 92 GLN A N 1
ATOM 734 C CA . GLN A 1 92 ? -7.169 2.918 7.239 1.00 88.06 92 GLN A CA 1
ATOM 735 C C . GLN A 1 92 ? -7.004 1.531 6.648 1.00 88.06 92 GLN A C 1
ATOM 737 O O . GLN A 1 92 ? -7.704 1.185 5.699 1.00 88.06 92 GLN A O 1
ATOM 742 N N . VAL A 1 93 ? -6.057 0.749 7.166 1.00 85.81 93 VAL A N 1
ATOM 743 C CA . VAL A 1 93 ? -5.911 -0.642 6.732 1.00 85.81 93 VAL A CA 1
ATOM 744 C C . VAL A 1 93 ? -7.036 -1.464 7.346 1.00 85.81 93 VAL A C 1
ATOM 746 O O . VAL A 1 93 ? -7.281 -1.392 8.549 1.00 85.81 93 VAL A O 1
ATOM 749 N N . GLU A 1 94 ? -7.688 -2.285 6.530 1.00 78.81 94 GLU A N 1
ATOM 750 C CA . GLU A 1 94 ? -8.717 -3.203 7.009 1.00 78.81 94 GLU A CA 1
ATOM 751 C C . GLU A 1 94 ? -8.063 -4.374 7.754 1.00 78.81 94 GLU A C 1
ATOM 753 O O . GLU A 1 94 ? -7.567 -5.339 7.162 1.00 78.81 94 GLU A O 1
ATOM 758 N N . SER A 1 95 ? -8.035 -4.272 9.086 1.00 64.88 95 SER A N 1
ATOM 759 C CA . SER A 1 95 ? -7.311 -5.176 9.993 1.00 64.88 95 SER A CA 1
ATOM 760 C C . SER A 1 95 ? -7.717 -6.648 9.851 1.00 64.88 95 SER A C 1
ATOM 762 O O . SER A 1 95 ? -6.871 -7.541 9.940 1.00 64.88 95 SER A O 1
ATOM 764 N N . ALA A 1 96 ? -8.992 -6.908 9.544 1.00 61.69 96 ALA A N 1
ATOM 765 C CA . ALA A 1 96 ? -9.520 -8.248 9.293 1.00 61.69 96 ALA A CA 1
ATOM 766 C C . ALA A 1 96 ? -8.868 -8.929 8.075 1.00 61.69 96 ALA A C 1
ATOM 768 O O . ALA A 1 96 ? -8.781 -10.157 8.017 1.00 61.69 96 ALA A O 1
ATOM 769 N N . LEU A 1 97 ? -8.373 -8.143 7.114 1.00 60.97 97 LEU A N 1
ATOM 770 C CA . LEU A 1 97 ? -7.812 -8.640 5.859 1.00 60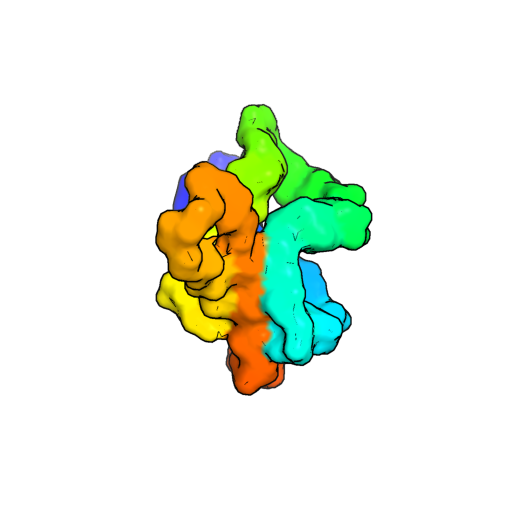.97 97 LEU A CA 1
ATOM 771 C C . LEU A 1 97 ? -6.289 -8.783 5.892 1.00 60.97 97 LEU A C 1
ATOM 773 O O . LEU A 1 97 ? -5.755 -9.561 5.099 1.00 60.97 97 LEU A O 1
ATOM 777 N N . ILE A 1 98 ? -5.600 -8.158 6.857 1.00 59.09 98 ILE A N 1
ATOM 778 C CA . ILE A 1 98 ? -4.150 -8.327 7.092 1.00 59.09 98 ILE A CA 1
ATOM 779 C C . ILE A 1 98 ? -3.787 -9.807 7.257 1.00 59.09 98 ILE A C 1
ATOM 781 O O . ILE A 1 98 ? -2.780 -10.267 6.724 1.00 59.09 98 ILE A O 1
ATOM 785 N N . ARG A 1 99 ? -4.639 -10.575 7.949 1.00 55.53 99 ARG A N 1
ATOM 786 C CA . ARG A 1 99 ? -4.432 -12.016 8.174 1.00 55.53 99 ARG A CA 1
ATOM 787 C C . ARG A 1 99 ? -4.774 -12.883 6.958 1.00 55.53 99 ARG A C 1
ATOM 7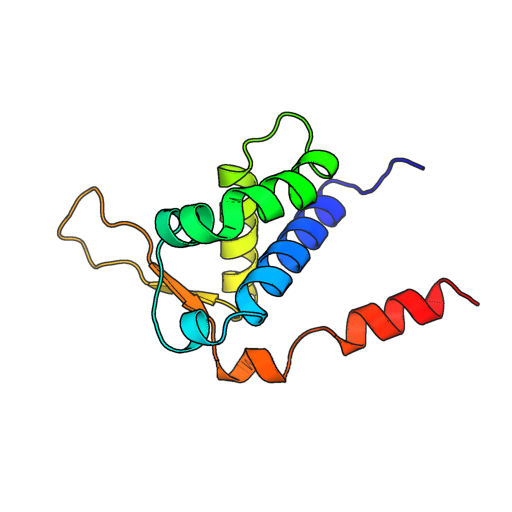89 O O . ARG A 1 99 ? -4.350 -14.033 6.908 1.00 55.53 99 ARG A O 1
ATOM 796 N N . TYR A 1 100 ? -5.535 -12.355 5.996 1.00 52.09 100 TYR A N 1
ATOM 797 C CA . TYR A 1 100 ? -6.180 -13.146 4.943 1.00 52.09 100 TYR A CA 1
ATOM 798 C C . TYR A 1 100 ? -5.632 -12.945 3.527 1.00 52.09 100 TYR A C 1
ATOM 800 O O . TYR A 1 100 ? -5.966 -13.755 2.662 1.00 52.09 100 TYR A O 1
ATOM 808 N N . THR A 1 101 ? -4.811 -11.927 3.233 1.00 52.81 101 THR A N 1
ATOM 809 C CA . THR A 1 101 ? -4.533 -11.590 1.822 1.00 52.81 101 THR A CA 1
ATOM 810 C C . THR A 1 101 ? -3.134 -11.892 1.269 1.00 52.81 101 THR A C 1
ATOM 812 O O . THR A 1 101 ? -2.104 -11.467 1.778 1.00 52.81 101 THR A O 1
ATOM 815 N N . TYR A 1 102 ? -3.173 -12.582 0.120 1.00 51.09 102 TYR A N 1
ATOM 816 C CA . TYR A 1 102 ? -2.222 -12.646 -1.001 1.00 51.09 102 TYR A CA 1
ATOM 817 C C . TYR A 1 102 ? -0.893 -13.401 -0.890 1.00 51.09 102 TYR A C 1
ATOM 819 O O . TYR A 1 102 ? -0.388 -13.814 -1.937 1.00 51.09 102 TYR A O 1
ATOM 827 N N . GLY A 1 103 ? -0.389 -13.727 0.303 1.00 50.22 103 GLY A N 1
ATOM 828 C CA . GLY A 1 103 ? 0.817 -14.569 0.422 1.00 50.22 103 GLY A CA 1
ATOM 829 C C . GLY A 1 103 ? 0.695 -15.916 -0.315 1.00 50.22 103 GLY A C 1
ATOM 830 O O . GLY A 1 103 ? 1.628 -16.355 -0.980 1.00 50.22 103 GLY A O 1
ATOM 831 N N . ARG A 1 104 ? -0.494 -16.534 -0.306 1.00 51.22 104 ARG A N 1
ATOM 832 C CA . ARG A 1 104 ? -0.743 -17.808 -1.006 1.00 51.22 104 ARG A CA 1
ATOM 833 C C . ARG A 1 104 ? -0.703 -17.678 -2.533 1.00 51.22 104 ARG A C 1
ATOM 835 O O . ARG A 1 104 ? -0.164 -18.553 -3.190 1.00 51.22 104 ARG A O 1
ATOM 842 N N . ALA A 1 105 ? -1.228 -16.592 -3.101 1.00 45.88 105 ALA A N 1
ATOM 843 C CA . ALA A 1 105 ? -1.333 -16.437 -4.554 1.00 45.88 105 ALA A CA 1
ATOM 844 C C . ALA A 1 105 ? 0.018 -16.122 -5.222 1.00 45.88 105 ALA A C 1
ATOM 846 O O . ALA A 1 105 ? 0.268 -16.607 -6.321 1.00 45.88 105 ALA A O 1
ATOM 847 N N . MET A 1 106 ? 0.914 -15.373 -4.561 1.00 49.47 106 MET A N 1
ATOM 848 C CA . MET A 1 106 ? 2.287 -15.187 -5.057 1.00 49.47 106 MET A CA 1
ATOM 849 C C . MET A 1 106 ? 3.179 -16.416 -4.835 1.00 49.47 106 MET A C 1
ATOM 851 O O . MET A 1 106 ? 3.979 -16.717 -5.714 1.00 49.47 106 MET A O 1
ATOM 855 N N . ILE A 1 107 ? 3.020 -17.163 -3.731 1.00 51.94 107 ILE A N 1
ATOM 856 C CA . ILE A 1 107 ? 3.722 -18.447 -3.530 1.00 51.94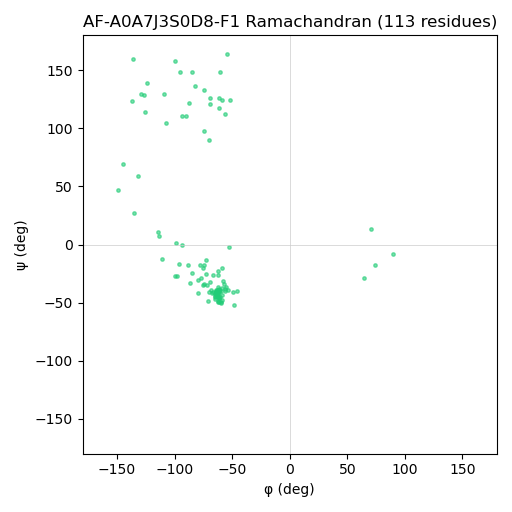 107 ILE A CA 1
ATOM 857 C C . ILE A 1 107 ? 3.296 -19.471 -4.597 1.00 51.94 107 ILE A C 1
ATOM 859 O O . ILE A 1 107 ? 4.142 -20.160 -5.159 1.00 51.94 107 ILE A O 1
ATOM 863 N N . GLU A 1 108 ? 2.003 -19.557 -4.919 1.00 47.16 108 GLU A N 1
ATOM 864 C CA . GLU A 1 108 ? 1.484 -20.433 -5.982 1.00 47.16 108 GLU A CA 1
ATOM 865 C C . GLU A 1 108 ? 1.942 -19.978 -7.383 1.00 47.16 108 GLU A C 1
ATOM 867 O O . GLU A 1 108 ? 2.381 -20.800 -8.185 1.00 47.16 108 GLU A O 1
ATOM 872 N N . ALA A 1 109 ? 1.935 -18.672 -7.674 1.00 43.41 109 ALA A N 1
ATOM 873 C CA . ALA A 1 109 ? 2.402 -18.146 -8.960 1.00 43.41 109 ALA A CA 1
ATOM 874 C C . ALA A 1 109 ? 3.928 -18.272 -9.152 1.00 43.41 109 ALA A C 1
ATOM 876 O O . ALA A 1 109 ? 4.384 -18.483 -10.273 1.00 43.41 109 ALA A O 1
ATOM 877 N N . GLN A 1 110 ? 4.726 -18.188 -8.079 1.00 49.78 110 GLN A N 1
ATOM 878 C CA . GLN A 1 110 ? 6.169 -18.464 -8.126 1.00 49.78 110 GLN A CA 1
ATOM 879 C C . GLN A 1 110 ? 6.474 -19.960 -8.292 1.00 49.78 110 GLN A C 1
ATOM 881 O O . GLN A 1 110 ? 7.417 -20.298 -9.004 1.00 49.78 110 GLN A O 1
ATOM 886 N N . LYS A 1 111 ? 5.669 -20.862 -7.708 1.00 46.00 111 LYS A N 1
ATOM 887 C CA . LYS A 1 111 ? 5.799 -22.315 -7.932 1.00 46.00 111 LYS A CA 1
ATOM 888 C C . LYS A 1 111 ? 5.565 -22.713 -9.394 1.00 46.00 111 LYS A C 1
ATOM 890 O O . LYS A 1 111 ? 6.261 -23.587 -9.892 1.00 46.00 111 LYS A O 1
ATOM 895 N N . LEU A 1 112 ? 4.637 -22.053 -10.087 1.00 45.56 112 LEU A N 1
ATOM 896 C CA . LEU A 1 112 ? 4.335 -22.298 -11.507 1.00 45.56 112 LEU A CA 1
ATOM 897 C C . LEU A 1 112 ? 5.411 -21.791 -12.485 1.00 45.56 112 LEU A C 1
ATOM 899 O O . LEU A 1 112 ? 5.378 -22.160 -13.651 1.00 45.56 112 LEU A O 1
ATOM 903 N N . HIS A 1 113 ? 6.355 -20.961 -12.033 1.00 43.31 113 HIS A N 1
ATOM 904 C CA . HIS A 1 113 ? 7.488 -20.486 -12.839 1.00 43.31 113 HIS A CA 1
ATOM 905 C C . HIS A 1 113 ? 8.798 -21.263 -12.583 1.00 43.31 113 HIS A C 1
ATOM 907 O O . HIS A 1 113 ? 9.822 -20.930 -13.178 1.00 43.31 113 HIS A O 1
ATOM 913 N N . LEU A 1 114 ? 8.775 -22.270 -11.700 1.00 39.97 114 LEU A N 1
ATOM 914 C CA . LEU A 1 114 ? 9.911 -23.140 -11.350 1.00 39.97 114 LEU A CA 1
ATOM 915 C C . LEU A 1 114 ? 9.717 -24.610 -11.791 1.00 39.97 114 LEU A C 1
ATOM 917 O O . LEU A 1 114 ? 10.538 -25.457 -11.440 1.00 39.97 114 LEU A O 1
ATOM 921 N N . LEU A 1 115 ? 8.657 -24.899 -12.553 1.00 39.94 115 LEU A N 1
ATOM 922 C CA . LEU A 1 115 ? 8.408 -26.154 -13.277 1.00 39.94 115 LEU A CA 1
ATOM 923 C C . LEU A 1 115 ? 8.374 -25.862 -14.781 1.00 39.94 115 LEU A C 1
ATOM 925 O O . LEU A 1 115 ? 8.771 -26.763 -15.549 1.00 39.94 115 LEU A O 1
#

Nearest PDB structures (foldseek):
  5dym-assembly1_A-2  TM=5.593E-01  e=2.622E-02  Clostridioides difficile R20291
  2dpd-assembly1_B  TM=4.841E-01  e=7.415E-02  Bacillus subtilis
  2qby-assembly1_B  TM=3.931E-01  e=1.544E-01  Saccharolobus solfataricus
  6eu2-assembly1_O  TM=4.874E-01  e=2.141E+00  Saccharomyces cerevisiae S288C
  2dqr-assembly1_B  TM=3.789E-01  e=2.141E+00  Bacillus subtilis